Protein AF-A0A3D0KP14-F1 (afdb_monomer_lite)

Radius of gyration: 15.96 Å; chains: 1; bounding box: 43×19×49 Å

Secondary structure (DSSP, 8-state):
--HHHHHHHHHHHHHTTHHHHHHHHHGGGHHHHHHHHHHHHHHHHHHHHHHH-SSHHHHHHHHHHHHHHHHHHHHHHHHHHHHHT---HHHHHHHHHHHHHHHHHHHHHHHHHHHHHHHHHHT-

pLDDT: mean 93.15, std 7.11, range [49.28, 98.38]

Foldseek 3Di:
DDPVLVVLLVVLLVVLLVLLVCLVVPLVVPDVPNLVVLLVSLLVSLVSLLVSDPDLVSLVVSLVSNLVSLLNSLVSSLVVCCVPPNVDPVSVVSSVVSSVVSNVSSVVSSVVSSVVRVVVVVVD

Sequence (124 aa):
MSQKEWIKFIAMNMANYLLVLFAVLLYRLGGMLYIPVVLIAQSILTVANYSVAKKTSHLIILSVNLLISTIIANVTDIYLYMQNISADSETLLIGKYMVVIGAIFVVVISVIAICVKSNAGKSK

Structure (mmCIF, N/CA/C/O backbone):
data_AF-A0A3D0KP14-F1
#
_entry.id   AF-A0A3D0KP14-F1
#
loop_
_atom_site.group_PDB
_atom_site.id
_atom_site.type_symbol
_atom_site.label_atom_id
_atom_site.label_alt_id
_atom_site.label_comp_id
_atom_site.label_asym_id
_atom_site.label_entity_id
_atom_site.label_seq_id
_atom_site.pdbx_PDB_ins_code
_atom_site.Cartn_x
_atom_site.Cartn_y
_atom_site.Cartn_z
_atom_site.occupancy
_atom_site.B_iso_or_equiv
_atom_site.auth_seq_id
_atom_site.auth_comp_id
_atom_site.auth_asym_id
_atom_site.auth_atom_id
_atom_site.pdbx_PDB_model_num
ATOM 1 N N . MET A 1 1 ? -6.011 3.154 24.688 1.00 77.31 1 MET A N 1
ATOM 2 C CA . MET A 1 1 ? -5.474 2.105 23.797 1.00 77.31 1 MET A CA 1
ATOM 3 C C . MET A 1 1 ? -4.431 1.357 24.602 1.00 77.31 1 MET A C 1
ATOM 5 O O . MET A 1 1 ? -3.556 2.003 25.162 1.00 77.31 1 MET A O 1
ATOM 9 N N . SER A 1 2 ? -4.600 0.050 24.776 1.00 89.69 2 SER A N 1
ATOM 10 C CA . SER A 1 2 ? -3.702 -0.801 25.568 1.00 89.69 2 SER A CA 1
ATOM 11 C C . SER A 1 2 ? -2.339 -0.974 24.884 1.00 89.69 2 SER A C 1
ATOM 13 O O . SER A 1 2 ? -2.217 -0.775 23.675 1.00 89.69 2 SER A O 1
ATOM 15 N N . GLN A 1 3 ? -1.313 -1.396 25.632 1.00 91.12 3 GLN A N 1
ATOM 16 C CA . GLN A 1 3 ? 0.030 -1.656 25.089 1.00 91.12 3 GLN A CA 1
ATOM 17 C C . GLN A 1 3 ? 0.001 -2.639 23.905 1.00 91.12 3 GLN A C 1
ATOM 19 O O . GLN A 1 3 ? 0.630 -2.397 22.878 1.00 91.12 3 GLN A O 1
ATOM 24 N N . LYS A 1 4 ? -0.797 -3.712 24.001 1.00 91.56 4 LYS A N 1
ATOM 25 C CA . LYS A 1 4 ? -0.965 -4.693 22.914 1.00 91.56 4 LYS A CA 1
ATOM 26 C C . LYS A 1 4 ? -1.559 -4.067 21.648 1.00 91.56 4 LYS A C 1
ATOM 28 O O . LYS A 1 4 ? -1.195 -4.453 20.542 1.00 91.56 4 LYS A O 1
ATOM 33 N N . GLU A 1 5 ? -2.474 -3.112 21.792 1.00 89.31 5 GLU A N 1
ATOM 34 C CA . GLU A 1 5 ? -3.078 -2.410 20.654 1.00 89.31 5 GLU A CA 1
ATOM 35 C C . GLU A 1 5 ? -2.097 -1.432 20.000 1.00 89.31 5 GLU A C 1
ATOM 37 O O . GLU A 1 5 ? -2.057 -1.351 18.775 1.00 89.31 5 GLU A O 1
ATOM 42 N N . TRP A 1 6 ? -1.267 -0.751 20.794 1.00 91.69 6 TRP A N 1
ATOM 43 C CA . TRP A 1 6 ? -0.189 0.093 20.275 1.00 91.69 6 TRP A CA 1
ATOM 44 C C . TRP A 1 6 ? 0.834 -0.704 19.469 1.00 91.69 6 TRP A C 1
ATOM 46 O O . TRP A 1 6 ? 1.188 -0.294 18.366 1.00 91.69 6 TRP A O 1
ATOM 56 N N . ILE A 1 7 ? 1.244 -1.872 19.970 1.00 94.25 7 ILE A N 1
ATOM 57 C CA . ILE A 1 7 ? 2.162 -2.767 19.253 1.00 94.25 7 ILE A CA 1
ATOM 58 C C . ILE A 1 7 ? 1.566 -3.172 17.901 1.00 94.25 7 ILE A C 1
ATOM 60 O O . ILE A 1 7 ? 2.240 -3.059 16.881 1.00 94.25 7 ILE A O 1
ATOM 64 N N . LYS A 1 8 ? 0.288 -3.575 17.865 1.00 93.88 8 LYS A N 1
ATOM 65 C CA . LYS A 1 8 ? -0.398 -3.921 16.608 1.00 93.88 8 LYS A CA 1
ATOM 66 C C . LYS A 1 8 ? -0.454 -2.744 15.637 1.00 93.88 8 LYS A C 1
ATOM 68 O O . LYS A 1 8 ? -0.231 -2.931 14.448 1.00 93.88 8 LYS A O 1
ATOM 73 N N . PHE A 1 9 ? -0.738 -1.542 16.134 1.00 94.06 9 PHE A N 1
ATOM 74 C CA . PHE A 1 9 ? -0.787 -0.340 15.307 1.00 94.06 9 PHE A CA 1
ATOM 75 C C . PHE A 1 9 ? 0.5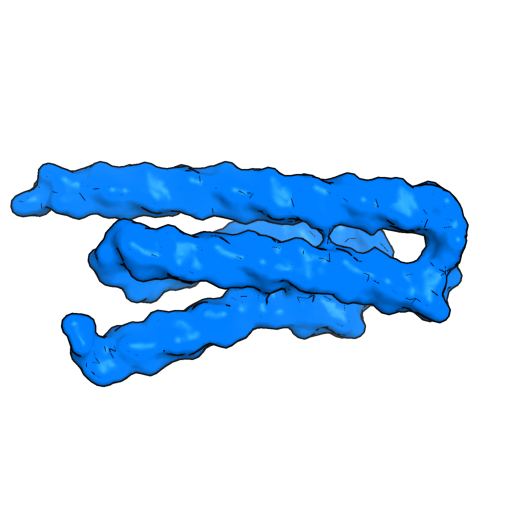78 -0.014 14.688 1.00 94.06 9 PHE A C 1
ATOM 77 O O . PHE A 1 9 ? 0.664 0.229 13.487 1.00 94.06 9 PHE A O 1
ATOM 84 N N . ILE A 1 10 ? 1.651 -0.055 15.479 1.00 94.81 10 ILE A N 1
ATOM 85 C CA . ILE A 1 10 ? 3.016 0.198 14.997 1.00 94.81 10 ILE A CA 1
ATOM 86 C C . ILE A 1 10 ? 3.437 -0.876 13.988 1.00 94.81 10 ILE A C 1
ATOM 88 O O . ILE A 1 10 ? 3.891 -0.540 12.896 1.00 94.81 10 ILE A O 1
ATOM 92 N N . ALA A 1 11 ? 3.214 -2.154 14.308 1.00 96.06 11 ALA A N 1
ATOM 93 C CA . ALA A 1 11 ? 3.514 -3.261 13.405 1.00 96.06 11 ALA A CA 1
ATOM 94 C C . ALA A 1 11 ? 2.760 -3.133 12.073 1.00 96.06 11 ALA A C 1
ATOM 96 O O . ALA A 1 11 ? 3.330 -3.389 11.018 1.00 96.06 11 ALA A O 1
ATOM 97 N N . MET A 1 12 ? 1.506 -2.673 12.099 1.00 97.25 12 MET A N 1
ATOM 98 C CA . MET A 1 12 ? 0.726 -2.463 10.881 1.00 97.25 12 MET A CA 1
ATOM 99 C C . MET A 1 12 ? 1.264 -1.305 10.027 1.00 97.25 12 MET A C 1
ATOM 101 O O . MET A 1 12 ? 1.303 -1.415 8.805 1.00 97.25 12 MET A O 1
ATOM 105 N N . ASN A 1 13 ? 1.745 -0.220 10.647 1.00 94.88 13 ASN A N 1
ATOM 106 C CA . ASN A 1 13 ? 2.418 0.850 9.901 1.00 94.88 13 ASN A CA 1
ATOM 107 C C . ASN A 1 13 ? 3.655 0.320 9.165 1.00 94.88 13 ASN A C 1
ATOM 109 O O . ASN A 1 13 ? 3.849 0.657 8.001 1.00 94.88 13 ASN A O 1
ATOM 113 N N . MET A 1 14 ? 4.443 -0.550 9.806 1.00 96.25 14 MET A N 1
ATOM 114 C CA . MET A 1 14 ? 5.579 -1.216 9.157 1.00 96.25 14 MET A CA 1
ATOM 115 C C . MET A 1 14 ? 5.118 -2.179 8.054 1.00 96.25 14 MET A C 1
ATOM 117 O O . MET A 1 14 ? 5.697 -2.195 6.973 1.00 96.25 14 MET A O 1
ATOM 121 N N . ALA A 1 15 ? 4.046 -2.939 8.286 1.00 96.69 15 ALA A N 1
ATOM 122 C CA . ALA A 1 15 ? 3.524 -3.902 7.320 1.00 96.69 15 ALA A CA 1
ATOM 123 C C . ALA A 1 15 ? 3.027 -3.253 6.016 1.00 96.69 15 ALA A C 1
ATOM 125 O O . ALA A 1 15 ? 3.116 -3.879 4.964 1.00 96.69 15 ALA A O 1
ATOM 126 N N . ASN A 1 16 ? 2.575 -1.993 6.034 1.00 97.31 16 ASN A N 1
ATOM 127 C CA . ASN A 1 16 ? 2.242 -1.272 4.796 1.00 97.31 16 ASN A CA 1
ATOM 128 C C . ASN A 1 16 ? 3.445 -1.172 3.831 1.00 97.31 16 ASN A C 1
ATOM 130 O O . ASN A 1 16 ? 3.266 -1.189 2.616 1.00 97.31 16 ASN A O 1
ATOM 134 N N . TYR A 1 17 ? 4.678 -1.164 4.350 1.00 96.88 17 TYR A N 1
ATOM 135 C CA . TYR A 1 17 ? 5.901 -1.141 3.540 1.00 96.88 17 TYR A CA 1
ATOM 136 C C . TYR A 1 17 ? 6.280 -2.504 2.942 1.00 96.88 17 TYR A C 1
ATOM 138 O O . TYR A 1 17 ? 7.241 -2.577 2.176 1.00 96.88 17 TYR A O 1
ATOM 146 N N . LEU A 1 18 ? 5.503 -3.570 3.184 1.00 96.12 18 LEU A N 1
ATOM 147 C CA . LEU A 1 18 ? 5.644 -4.825 2.434 1.00 96.12 18 LEU A CA 1
ATOM 148 C C . LEU A 1 18 ? 5.470 -4.614 0.922 1.00 96.12 18 LEU A C 1
ATOM 150 O O . LEU A 1 18 ? 6.073 -5.342 0.142 1.00 96.12 18 LEU A O 1
ATOM 154 N N . LEU A 1 19 ? 4.728 -3.581 0.500 1.00 96.38 19 LEU A N 1
ATOM 155 C CA . LEU A 1 19 ? 4.645 -3.190 -0.911 1.00 96.38 19 LEU A CA 1
ATOM 156 C C . LEU A 1 19 ? 6.018 -2.843 -1.501 1.00 96.38 19 LEU A C 1
ATOM 158 O O . LEU A 1 19 ? 6.315 -3.222 -2.629 1.00 96.38 19 LEU A O 1
ATOM 162 N N . VAL A 1 20 ? 6.875 -2.167 -0.731 1.00 96.75 20 VAL A N 1
ATOM 163 C CA . VAL A 1 20 ? 8.232 -1.814 -1.175 1.00 96.75 20 VAL A CA 1
ATOM 164 C C . VAL A 1 20 ? 9.093 -3.068 -1.297 1.00 96.75 20 VAL A C 1
ATOM 166 O O . VAL A 1 20 ? 9.852 -3.208 -2.251 1.00 96.75 20 VAL A O 1
ATOM 169 N N . LEU A 1 21 ? 8.936 -4.023 -0.376 1.00 95.62 21 LEU A N 1
ATOM 170 C CA . LEU A 1 21 ? 9.603 -5.319 -0.484 1.00 95.62 21 LEU A CA 1
ATOM 171 C C . LEU A 1 21 ? 9.153 -6.074 -1.745 1.00 95.62 21 LEU A C 1
ATOM 173 O O . LEU A 1 21 ? 9.989 -6.633 -2.449 1.00 95.62 21 LEU A O 1
ATOM 177 N N . PHE A 1 22 ? 7.856 -6.058 -2.064 1.00 94.12 22 PHE A N 1
ATOM 178 C CA . PHE A 1 22 ? 7.343 -6.665 -3.293 1.00 94.12 22 PHE A CA 1
ATOM 179 C C . PHE A 1 22 ? 7.910 -6.003 -4.547 1.00 94.12 22 PHE A C 1
ATOM 181 O O . PHE A 1 22 ? 8.300 -6.730 -5.452 1.00 94.12 22 PHE A O 1
ATOM 188 N N . ALA A 1 23 ? 8.054 -4.676 -4.582 1.00 94.75 23 ALA A N 1
ATOM 189 C CA . ALA A 1 23 ? 8.739 -3.984 -5.679 1.00 94.75 23 ALA A CA 1
ATOM 190 C C . ALA A 1 23 ? 10.161 -4.525 -5.898 1.00 94.75 23 ALA A C 1
ATOM 192 O O . ALA A 1 23 ? 10.527 -4.917 -7.001 1.00 94.75 23 ALA A O 1
ATOM 193 N N . VAL A 1 24 ? 10.952 -4.642 -4.829 1.00 95.06 24 VAL A N 1
ATOM 194 C CA . VAL A 1 24 ? 12.338 -5.134 -4.922 1.00 95.06 24 VAL A CA 1
ATOM 195 C C . VAL A 1 24 ? 12.411 -6.595 -5.377 1.00 95.06 24 VAL A C 1
ATOM 197 O O . VAL A 1 24 ? 13.306 -6.958 -6.138 1.00 95.06 24 VAL A O 1
ATOM 200 N N . LEU A 1 25 ? 11.492 -7.446 -4.919 1.00 94.94 25 LEU A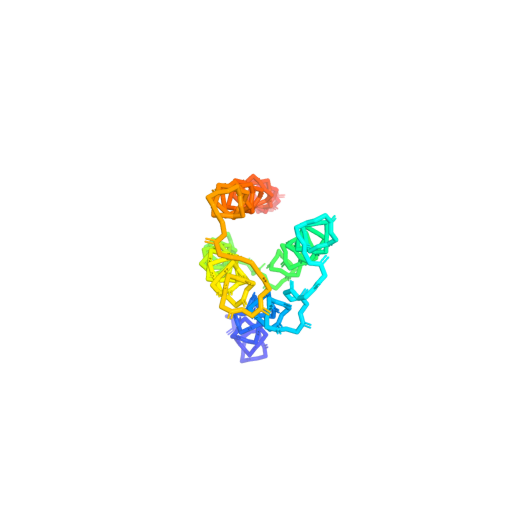 N 1
ATOM 201 C CA . LEU A 1 25 ? 11.515 -8.878 -5.231 1.00 94.94 25 LEU A CA 1
ATOM 202 C C . LEU A 1 25 ? 10.893 -9.213 -6.592 1.00 94.94 25 LEU A C 1
ATOM 204 O O . LEU A 1 25 ? 11.275 -10.209 -7.204 1.00 94.94 25 LEU A O 1
ATOM 208 N N . LEU A 1 26 ? 9.928 -8.412 -7.053 1.00 94.56 26 LEU A N 1
ATOM 209 C CA . LEU A 1 26 ? 9.062 -8.747 -8.184 1.00 94.56 26 LEU A CA 1
ATOM 210 C C . LEU A 1 26 ? 9.234 -7.833 -9.400 1.00 94.56 26 LEU A C 1
ATOM 212 O O . LEU A 1 26 ? 8.578 -8.103 -10.404 1.00 94.56 26 LEU A O 1
ATOM 216 N N . TYR A 1 27 ? 10.122 -6.827 -9.374 1.00 92.81 27 TYR A N 1
ATOM 217 C CA . TYR A 1 27 ? 10.280 -5.902 -10.511 1.00 92.81 27 TYR A CA 1
ATOM 218 C C . TYR A 1 27 ? 10.516 -6.621 -11.840 1.00 92.81 27 TYR A C 1
ATOM 220 O O . TYR A 1 27 ? 10.007 -6.218 -12.879 1.00 92.81 27 TYR A O 1
ATOM 228 N N . ARG A 1 28 ? 11.215 -7.762 -11.825 1.00 91.88 28 ARG A N 1
ATOM 229 C CA . ARG A 1 28 ? 11.489 -8.536 -13.045 1.00 91.88 28 ARG A CA 1
ATOM 230 C C . ARG A 1 28 ? 10.257 -9.127 -13.724 1.00 91.88 28 ARG A C 1
ATOM 232 O O . ARG A 1 28 ? 10.360 -9.534 -14.875 1.00 91.88 28 ARG A O 1
ATOM 239 N N . LEU A 1 29 ? 9.115 -9.188 -13.040 1.00 87.50 29 LEU A N 1
ATOM 240 C CA . LEU A 1 29 ? 7.866 -9.679 -13.620 1.00 87.50 29 LEU A CA 1
ATOM 241 C C . LEU A 1 29 ? 7.250 -8.692 -14.626 1.00 87.50 29 LEU A C 1
ATOM 243 O O . LEU A 1 29 ? 6.381 -9.086 -15.404 1.00 87.50 29 LEU A O 1
ATOM 247 N N . GLY A 1 30 ? 7.687 -7.429 -14.608 1.00 82.81 30 GLY A N 1
ATOM 248 C CA . GLY A 1 30 ? 7.143 -6.362 -15.442 1.00 82.81 30 GLY A CA 1
ATOM 249 C C . GLY A 1 30 ? 5.719 -5.948 -15.062 1.00 82.81 30 GLY A C 1
ATOM 250 O O . GLY A 1 30 ? 5.036 -6.585 -14.254 1.00 82.81 30 GLY A O 1
ATOM 251 N N . GLY A 1 31 ? 5.248 -4.857 -15.675 1.00 77.25 31 GLY A N 1
ATOM 252 C CA . GLY A 1 31 ? 3.980 -4.216 -15.306 1.00 77.25 31 GLY A CA 1
ATOM 253 C C . GLY A 1 31 ? 2.754 -5.131 -15.412 1.00 77.25 31 GLY A C 1
ATOM 254 O O . GLY A 1 31 ? 1.868 -5.063 -14.564 1.00 77.25 31 GLY A O 1
ATOM 255 N N . MET A 1 32 ? 2.715 -6.041 -16.393 1.00 83.94 32 MET A N 1
ATOM 256 C CA . MET A 1 32 ? 1.563 -6.928 -16.619 1.00 83.94 32 MET A CA 1
ATOM 257 C C . MET A 1 32 ? 1.239 -7.815 -15.407 1.00 83.94 32 MET A C 1
ATOM 259 O O . MET A 1 32 ? 0.068 -8.035 -15.104 1.00 83.94 32 MET A O 1
ATOM 263 N N . LEU A 1 33 ? 2.263 -8.309 -14.708 1.00 88.00 33 LEU A N 1
ATOM 264 C CA . LEU A 1 33 ? 2.098 -9.171 -13.537 1.00 88.00 33 LEU A CA 1
ATOM 265 C C . LEU A 1 33 ? 2.223 -8.395 -12.225 1.00 88.00 33 LEU A C 1
ATOM 267 O O . LEU A 1 33 ? 1.511 -8.691 -11.267 1.00 88.00 33 LEU A O 1
ATOM 271 N N . TYR A 1 34 ? 3.089 -7.384 -12.174 1.00 90.00 34 TYR A N 1
ATOM 272 C CA . TYR A 1 34 ? 3.307 -6.610 -10.958 1.00 90.00 34 TYR A CA 1
ATOM 273 C C . TYR A 1 34 ? 2.071 -5.788 -10.553 1.00 90.00 34 TYR A C 1
ATOM 275 O O . TYR A 1 34 ? 1.689 -5.800 -9.382 1.00 90.00 34 TYR A O 1
ATOM 283 N N . ILE A 1 35 ? 1.384 -5.145 -11.508 1.00 90.62 35 ILE A N 1
ATOM 284 C CA . ILE A 1 35 ? 0.184 -4.331 -11.236 1.00 90.62 35 ILE A CA 1
ATOM 285 C C . ILE A 1 35 ? -0.897 -5.127 -10.479 1.00 90.62 35 ILE A C 1
ATOM 287 O O . ILE A 1 35 ? -1.285 -4.696 -9.390 1.00 90.62 35 ILE A O 1
ATOM 291 N N . PRO A 1 36 ? -1.398 -6.276 -10.981 1.00 93.12 36 PRO A N 1
ATOM 292 C CA . PRO A 1 36 ? -2.438 -7.021 -10.275 1.00 93.12 36 PRO A CA 1
ATOM 293 C C . PRO A 1 36 ? -1.987 -7.509 -8.891 1.00 93.12 36 PRO A C 1
ATOM 295 O O . PRO A 1 36 ? -2.783 -7.471 -7.953 1.00 93.12 36 PRO A O 1
ATOM 298 N N . VAL A 1 37 ? -0.716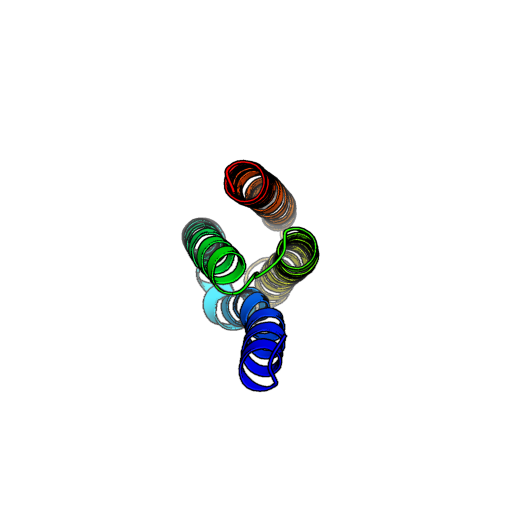 -7.894 -8.723 1.00 93.50 37 VAL A N 1
ATOM 299 C CA . VAL A 1 37 ? -0.171 -8.295 -7.413 1.00 93.50 37 VAL A CA 1
ATOM 300 C C . VAL A 1 37 ? -0.227 -7.138 -6.414 1.00 93.50 37 VAL A C 1
ATOM 302 O O . VAL A 1 37 ? -0.694 -7.320 -5.287 1.00 93.50 37 VAL A O 1
ATOM 305 N N . VAL A 1 38 ? 0.187 -5.937 -6.824 1.00 93.62 38 VAL A N 1
ATOM 306 C CA . VAL A 1 38 ? 0.148 -4.744 -5.967 1.00 93.62 38 VAL A CA 1
ATOM 307 C C . VAL A 1 38 ? -1.284 -4.359 -5.604 1.00 93.62 38 VAL A C 1
ATOM 309 O O . VAL A 1 38 ? -1.545 -4.078 -4.436 1.00 93.62 38 VAL A O 1
ATOM 312 N N . LEU A 1 39 ? -2.229 -4.407 -6.547 1.00 95.25 39 LEU A N 1
ATOM 313 C CA . LEU A 1 39 ? -3.642 -4.095 -6.281 1.00 95.25 39 LEU A CA 1
ATOM 314 C C . LEU A 1 39 ? -4.270 -5.062 -5.262 1.00 95.25 39 LEU A C 1
ATOM 316 O O . LEU A 1 39 ? -4.998 -4.648 -4.351 1.00 95.25 39 LEU A O 1
ATOM 320 N N . ILE A 1 40 ? -3.957 -6.357 -5.370 1.00 96.69 40 ILE A N 1
ATOM 321 C CA . ILE A 1 40 ? -4.393 -7.368 -4.397 1.00 96.69 40 ILE A CA 1
ATOM 322 C C . ILE A 1 40 ? -3.765 -7.08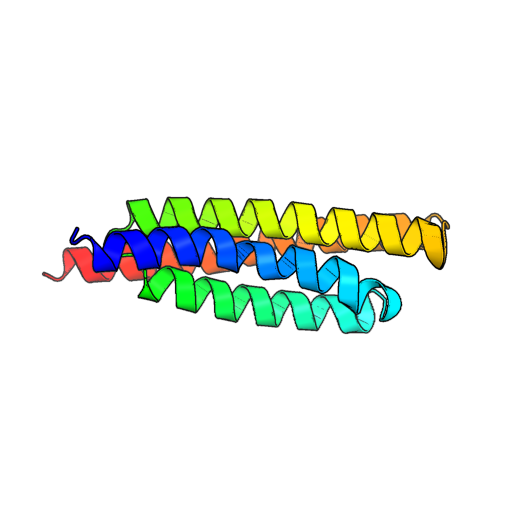2 -3.028 1.00 96.69 40 ILE A C 1
ATOM 324 O O . ILE A 1 40 ? -4.476 -7.032 -2.021 1.00 96.69 40 ILE A O 1
ATOM 328 N N . ALA A 1 41 ? -2.456 -6.826 -2.981 1.00 96.31 41 ALA A N 1
ATOM 329 C CA . ALA A 1 41 ? -1.753 -6.513 -1.740 1.00 96.31 41 ALA A CA 1
ATOM 330 C C . ALA A 1 41 ? -2.314 -5.250 -1.057 1.00 96.31 41 ALA A C 1
ATOM 332 O O . ALA A 1 41 ? -2.562 -5.261 0.147 1.00 96.31 41 ALA A O 1
ATOM 333 N N . GLN A 1 42 ? -2.600 -4.188 -1.815 1.00 97.31 42 GLN A N 1
ATOM 334 C CA . GLN A 1 42 ? -3.227 -2.957 -1.317 1.00 97.31 42 GLN A CA 1
ATOM 335 C C . GLN A 1 42 ? -4.624 -3.198 -0.738 1.00 97.31 42 GLN A C 1
ATOM 337 O O . GLN A 1 42 ? -4.979 -2.612 0.290 1.00 97.31 42 GLN A O 1
ATOM 342 N N . SER A 1 43 ? -5.405 -4.085 -1.357 1.00 97.81 43 SER A N 1
ATOM 343 C CA . SER A 1 43 ? -6.730 -4.470 -0.860 1.00 97.81 43 SER A CA 1
ATOM 344 C C . SER A 1 43 ? -6.619 -5.189 0.487 1.00 97.81 43 SER A C 1
ATOM 346 O O . SER A 1 43 ? -7.290 -4.819 1.453 1.00 97.81 43 SER A O 1
ATOM 348 N N . ILE A 1 44 ? -5.707 -6.163 0.588 1.00 98.06 44 ILE A N 1
ATOM 349 C CA . ILE A 1 44 ? -5.441 -6.910 1.826 1.00 98.06 44 ILE A CA 1
ATOM 350 C C . ILE A 1 44 ? -4.955 -5.967 2.935 1.00 98.06 44 ILE A C 1
ATOM 352 O O . ILE A 1 44 ? -5.477 -6.002 4.051 1.00 98.06 44 ILE A O 1
ATOM 356 N N . LEU A 1 45 ? -3.998 -5.086 2.630 1.00 98.00 45 LEU A N 1
ATOM 357 C CA . LEU A 1 45 ? -3.453 -4.123 3.589 1.00 98.00 45 LEU A CA 1
ATOM 358 C C . LEU A 1 45 ? -4.509 -3.117 4.056 1.00 98.00 45 LEU A C 1
ATOM 360 O O . LEU A 1 45 ? -4.549 -2.783 5.237 1.00 98.00 45 LEU A O 1
ATOM 364 N N . THR A 1 46 ? -5.421 -2.687 3.182 1.00 97.88 46 THR A N 1
ATOM 365 C CA . THR A 1 46 ? -6.550 -1.824 3.568 1.00 97.88 46 THR A CA 1
ATOM 366 C C . THR A 1 46 ? -7.482 -2.516 4.561 1.00 97.88 46 THR A C 1
ATOM 368 O O . THR A 1 46 ? -7.846 -1.928 5.583 1.00 97.88 46 THR A O 1
ATOM 371 N N . VAL A 1 47 ? -7.830 -3.782 4.318 1.00 97.56 47 VAL A N 1
ATOM 372 C CA . VAL A 1 47 ? -8.662 -4.574 5.242 1.00 97.56 47 VAL A CA 1
ATOM 373 C C . VAL A 1 47 ? -7.947 -4.788 6.582 1.00 97.56 47 VAL A C 1
ATOM 375 O O . VAL A 1 47 ? -8.559 -4.651 7.650 1.00 97.56 47 VAL A O 1
ATOM 378 N N . ALA A 1 48 ? -6.641 -5.061 6.555 1.00 97.06 48 ALA A N 1
ATOM 379 C CA . ALA A 1 48 ? -5.825 -5.179 7.759 1.00 97.06 48 ALA A CA 1
ATOM 380 C C . ALA A 1 48 ? -5.779 -3.851 8.543 1.00 97.06 48 ALA A C 1
ATOM 382 O O . ALA A 1 48 ? -6.041 -3.834 9.750 1.00 97.06 48 ALA A O 1
ATOM 383 N N . ASN A 1 49 ? -5.565 -2.726 7.852 1.00 97.62 49 ASN A N 1
ATOM 384 C CA . ASN A 1 49 ? -5.588 -1.382 8.430 1.00 97.62 49 ASN A CA 1
ATOM 385 C C . ASN A 1 49 ? -6.935 -1.078 9.102 1.00 97.62 49 ASN A C 1
ATOM 387 O O . ASN A 1 49 ? -6.966 -0.610 10.242 1.00 97.62 49 ASN A O 1
ATOM 391 N N . TYR A 1 50 ? -8.052 -1.405 8.446 1.00 96.44 50 TYR A N 1
ATOM 392 C CA . TYR A 1 50 ? -9.400 -1.241 9.001 1.00 96.44 50 TYR A CA 1
ATOM 393 C C . TYR A 1 50 ? -9.617 -2.051 10.291 1.00 96.44 50 TYR A C 1
ATOM 395 O O . TYR A 1 50 ? -10.236 -1.563 11.248 1.00 96.44 50 TYR A O 1
ATOM 403 N N . SER A 1 51 ? -9.092 -3.278 10.317 1.00 94.38 51 SER A N 1
ATOM 404 C CA . SER A 1 51 ? -9.224 -4.220 11.434 1.00 94.38 51 SER A CA 1
ATOM 405 C C . SER A 1 51 ? -8.402 -3.796 12.654 1.00 94.38 51 SER A C 1
ATOM 407 O O . SER A 1 51 ? -8.853 -3.928 13.793 1.00 94.38 51 SER A O 1
ATOM 409 N N . VAL A 1 52 ? -7.207 -3.242 12.429 1.00 94.81 52 VAL A N 1
ATOM 410 C CA . VAL A 1 52 ? -6.322 -2.732 13.491 1.00 94.81 52 VAL A CA 1
ATOM 411 C C . VAL A 1 52 ? -6.783 -1.362 14.002 1.00 94.81 52 VAL A C 1
ATOM 413 O O . VAL A 1 52 ? -6.657 -1.064 15.194 1.00 94.81 52 VAL A O 1
ATOM 416 N N . ALA A 1 53 ? -7.354 -0.522 13.137 1.00 93.88 53 ALA A N 1
ATOM 417 C CA . ALA A 1 53 ? -7.793 0.816 13.507 1.00 93.88 53 ALA A CA 1
ATOM 418 C C . ALA A 1 53 ? -8.957 0.792 14.512 1.00 93.88 53 ALA A C 1
ATOM 420 O O . ALA A 1 53 ? -10.063 0.327 14.233 1.00 93.88 53 ALA A O 1
ATOM 421 N N . LYS A 1 54 ? -8.735 1.372 15.695 1.00 90.44 54 LYS A N 1
ATOM 422 C CA . LYS A 1 54 ? -9.775 1.540 16.729 1.00 90.44 54 LYS A CA 1
ATOM 423 C C . LYS A 1 54 ? -10.633 2.784 16.522 1.00 90.44 54 LYS A C 1
ATOM 425 O O . LYS A 1 54 ? -11.806 2.780 16.871 1.00 90.44 54 LYS A O 1
ATOM 430 N N . LYS A 1 55 ? -10.042 3.836 15.957 1.00 90.81 55 LYS A N 1
ATOM 431 C CA . LYS A 1 55 ? -10.682 5.124 15.676 1.00 90.81 55 LYS A CA 1
ATOM 432 C C . LYS A 1 55 ? -10.494 5.473 14.207 1.00 90.81 55 LYS A C 1
ATOM 434 O O . LYS A 1 55 ? -9.505 5.056 13.603 1.00 90.81 55 LYS A O 1
ATOM 439 N N . THR A 1 56 ? -11.385 6.297 13.666 1.00 93.12 56 THR A N 1
ATOM 440 C CA . THR A 1 56 ? -11.272 6.820 12.297 1.00 93.12 56 THR A CA 1
ATOM 441 C C . THR A 1 56 ? -9.944 7.550 12.081 1.00 93.12 56 THR A C 1
ATOM 443 O O . THR A 1 56 ? -9.302 7.346 11.059 1.00 93.12 56 THR A O 1
ATOM 446 N N . SER A 1 57 ? -9.458 8.298 13.078 1.00 92.62 57 SER A N 1
ATOM 447 C CA . SER A 1 57 ? -8.148 8.963 13.015 1.00 92.62 57 SER A CA 1
ATOM 448 C C . SER A 1 57 ? -6.979 7.990 12.825 1.00 92.62 57 SER A C 1
ATOM 450 O O . SER A 1 57 ? -6.068 8.272 12.054 1.00 92.62 57 SER A O 1
ATOM 452 N N . HIS A 1 58 ? -7.009 6.817 13.467 1.00 94.50 58 HIS A N 1
ATOM 453 C CA . HIS A 1 58 ? -5.968 5.799 13.286 1.00 94.50 58 HIS A CA 1
ATOM 454 C C . HIS A 1 58 ? -6.011 5.213 11.873 1.00 94.50 58 HIS A C 1
ATOM 456 O O . HIS A 1 58 ? -4.965 4.973 11.278 1.00 94.50 58 HIS A O 1
ATOM 462 N N . LEU A 1 59 ? -7.216 5.002 11.333 1.00 96.38 59 LEU A N 1
ATOM 463 C CA . LEU A 1 59 ? -7.388 4.510 9.970 1.00 96.38 59 LEU A CA 1
ATOM 464 C C . LEU A 1 59 ? -6.874 5.521 8.942 1.00 96.38 59 LEU A C 1
ATOM 466 O O . LEU A 1 59 ? -6.235 5.111 7.981 1.00 96.38 59 LEU A O 1
ATOM 470 N N . ILE A 1 60 ? -7.081 6.822 9.171 1.00 96.44 60 ILE A N 1
ATOM 471 C CA . ILE A 1 60 ? -6.518 7.887 8.327 1.00 96.44 60 ILE A CA 1
ATOM 472 C C . ILE A 1 60 ? -4.986 7.797 8.310 1.00 96.44 60 ILE A C 1
ATOM 474 O O . ILE A 1 60 ? -4.400 7.747 7.234 1.00 96.44 60 ILE A O 1
ATOM 478 N N . ILE A 1 61 ? -4.335 7.692 9.475 1.00 96.94 61 ILE A N 1
ATOM 479 C CA . ILE A 1 61 ? -2.866 7.578 9.560 1.00 96.94 61 ILE A CA 1
ATOM 480 C C . ILE A 1 61 ? -2.356 6.330 8.825 1.00 96.94 61 ILE A C 1
ATOM 482 O O . ILE A 1 61 ? -1.380 6.404 8.076 1.00 96.94 61 ILE A O 1
ATOM 486 N N . LEU A 1 62 ? -3.020 5.187 9.013 1.00 97.75 62 LEU A N 1
ATOM 487 C CA . LEU A 1 62 ? -2.660 3.943 8.329 1.00 97.75 62 LEU A CA 1
ATOM 488 C C . LEU A 1 62 ? -2.863 4.043 6.812 1.00 97.75 62 LEU A C 1
ATOM 490 O O . LEU A 1 62 ? -2.023 3.568 6.056 1.00 97.75 62 LEU A O 1
ATOM 494 N N . SER A 1 63 ? -3.932 4.706 6.368 1.00 97.81 63 SER A N 1
ATOM 495 C CA . SER A 1 63 ? -4.229 4.925 4.946 1.00 97.81 63 SER A CA 1
ATOM 496 C C . SER A 1 63 ? -3.199 5.841 4.286 1.00 97.81 63 SER A C 1
ATOM 498 O O . SER A 1 63 ? -2.744 5.565 3.181 1.00 97.81 63 SER A O 1
ATOM 500 N N . VAL A 1 64 ? -2.767 6.898 4.983 1.00 97.81 64 VAL A N 1
ATOM 501 C CA . VAL A 1 64 ? -1.679 7.772 4.518 1.00 97.81 64 VAL A CA 1
ATOM 502 C C . VAL A 1 64 ? -0.368 6.989 4.408 1.00 97.81 64 VAL A C 1
ATOM 504 O O . VAL A 1 64 ? 0.320 7.102 3.398 1.00 97.81 64 VAL A O 1
ATOM 507 N N . ASN A 1 65 ? -0.042 6.138 5.385 1.00 97.69 65 ASN A N 1
ATOM 508 C CA . ASN A 1 65 ? 1.137 5.268 5.293 1.00 97.69 65 ASN A CA 1
ATOM 509 C C . ASN A 1 65 ? 1.040 4.265 4.133 1.00 97.69 65 ASN A C 1
ATOM 511 O O . ASN A 1 65 ? 2.033 4.024 3.448 1.00 97.69 65 ASN A O 1
ATOM 515 N N . LEU A 1 66 ? -0.144 3.703 3.875 1.00 98.19 66 LEU A N 1
ATOM 516 C CA . LEU A 1 66 ? -0.369 2.823 2.728 1.00 98.19 66 LEU A CA 1
ATOM 517 C C . LEU A 1 66 ? -0.206 3.565 1.390 1.00 98.19 66 LEU A C 1
ATOM 519 O O . LEU A 1 66 ? 0.361 3.019 0.445 1.00 98.19 66 LEU A O 1
ATOM 523 N N . LEU A 1 67 ? -0.645 4.824 1.312 1.00 98.38 67 LEU A N 1
ATOM 524 C CA . LEU A 1 67 ? -0.459 5.668 0.131 1.00 98.38 67 LEU A CA 1
ATOM 525 C C . LEU A 1 67 ? 1.023 5.987 -0.105 1.00 98.38 67 LEU A C 1
ATOM 527 O O . LEU A 1 67 ? 1.519 5.815 -1.216 1.00 98.38 67 LEU A O 1
ATOM 531 N N . ILE A 1 68 ? 1.742 6.400 0.941 1.00 98.19 68 ILE A N 1
ATOM 532 C CA . ILE A 1 68 ? 3.178 6.701 0.859 1.00 98.19 68 ILE A CA 1
ATOM 533 C C . ILE A 1 68 ? 3.960 5.455 0.428 1.00 98.19 68 ILE A C 1
ATOM 535 O O . ILE A 1 68 ? 4.721 5.510 -0.535 1.00 98.19 68 ILE A O 1
ATOM 539 N N . SER A 1 69 ? 3.733 4.317 1.088 1.00 97.75 69 SER A N 1
ATOM 540 C CA . SER A 1 69 ? 4.391 3.051 0.732 1.00 97.75 69 SER A CA 1
ATOM 541 C C . SER A 1 69 ? 4.049 2.587 -0.684 1.00 97.75 69 SER A C 1
ATOM 543 O O . SER A 1 69 ? 4.925 2.075 -1.370 1.00 97.75 69 SER A O 1
ATOM 545 N N . THR A 1 70 ? 2.828 2.830 -1.165 1.00 97.81 70 THR A N 1
ATOM 546 C CA . THR A 1 70 ? 2.435 2.567 -2.557 1.00 97.81 70 THR A CA 1
ATOM 547 C C . THR A 1 70 ? 3.218 3.413 -3.554 1.00 97.81 70 THR A C 1
ATOM 549 O O . THR A 1 70 ? 3.684 2.887 -4.565 1.00 97.81 70 THR A O 1
ATOM 552 N N . ILE A 1 71 ? 3.365 4.714 -3.295 1.00 97.81 71 ILE A N 1
ATOM 553 C CA . ILE A 1 71 ? 4.126 5.606 -4.177 1.00 97.81 71 ILE A CA 1
ATOM 554 C C . ILE A 1 71 ? 5.589 5.163 -4.208 1.00 97.81 71 ILE A C 1
ATOM 556 O O . ILE A 1 71 ? 6.140 4.978 -5.291 1.00 97.81 71 ILE A O 1
ATOM 560 N N . ILE A 1 72 ? 6.187 4.925 -3.036 1.00 97.81 72 ILE A N 1
ATOM 561 C CA . ILE A 1 72 ? 7.572 4.453 -2.924 1.00 97.81 72 ILE A CA 1
ATOM 562 C C . ILE A 1 72 ? 7.742 3.130 -3.672 1.00 97.81 72 ILE A C 1
ATOM 564 O O . ILE A 1 72 ? 8.634 3.030 -4.502 1.00 97.81 72 ILE A O 1
ATOM 568 N N . ALA A 1 73 ? 6.868 2.147 -3.442 1.00 97.19 73 ALA A N 1
ATOM 569 C CA . ALA A 1 73 ? 6.950 0.838 -4.082 1.00 97.19 73 ALA A CA 1
ATOM 570 C C . ALA A 1 73 ? 6.926 0.940 -5.611 1.00 97.19 73 ALA A C 1
ATOM 572 O O . ALA A 1 73 ? 7.796 0.383 -6.268 1.00 97.19 73 ALA A O 1
ATOM 573 N N . ASN A 1 74 ? 5.980 1.688 -6.185 1.00 96.19 74 ASN A N 1
ATOM 574 C CA . ASN A 1 74 ? 5.902 1.836 -7.639 1.00 96.19 74 ASN A CA 1
ATOM 575 C C . ASN A 1 74 ? 7.097 2.617 -8.206 1.00 96.19 74 ASN A C 1
ATOM 577 O O . ASN A 1 74 ? 7.636 2.227 -9.232 1.00 96.19 74 ASN A O 1
ATOM 581 N N . VAL A 1 75 ? 7.564 3.678 -7.537 1.00 95.88 75 VAL A N 1
ATOM 582 C CA . VAL A 1 75 ? 8.772 4.404 -7.974 1.00 95.88 75 VAL A CA 1
ATOM 583 C C . VAL A 1 75 ? 10.006 3.500 -7.924 1.00 95.88 75 VAL A C 1
ATOM 585 O O . VAL A 1 75 ? 10.802 3.504 -8.860 1.00 95.88 75 VAL A O 1
ATOM 588 N N . THR A 1 76 ? 10.159 2.708 -6.860 1.00 96.31 76 THR A N 1
ATOM 589 C CA . THR A 1 76 ? 11.251 1.739 -6.715 1.00 96.31 76 THR A CA 1
ATOM 590 C C . THR A 1 76 ? 11.185 0.652 -7.783 1.00 96.31 76 THR A C 1
ATOM 592 O O . THR A 1 76 ? 12.213 0.348 -8.377 1.00 96.31 76 THR A O 1
ATOM 595 N N . ASP A 1 77 ? 10.000 0.106 -8.054 1.00 95.50 77 ASP A N 1
ATOM 596 C CA . ASP A 1 77 ? 9.777 -0.897 -9.098 1.00 95.50 77 ASP A CA 1
ATOM 597 C C . ASP A 1 77 ? 10.255 -0.392 -10.464 1.00 95.50 77 ASP A C 1
ATOM 599 O O . ASP A 1 77 ? 11.125 -1.000 -11.083 1.00 95.50 77 ASP A O 1
ATOM 603 N N . ILE A 1 78 ? 9.786 0.789 -10.874 1.00 94.69 78 ILE A N 1
ATOM 604 C CA . ILE A 1 78 ? 10.144 1.408 -12.157 1.00 94.69 78 ILE A CA 1
ATOM 605 C C . ILE A 1 78 ? 11.637 1.705 -12.218 1.00 94.69 78 ILE A C 1
ATOM 607 O O . ILE A 1 78 ? 12.278 1.428 -13.227 1.00 94.69 78 ILE A O 1
ATOM 611 N N . TYR A 1 79 ? 12.205 2.253 -11.142 1.00 95.00 79 TYR A N 1
ATOM 612 C CA . TYR A 1 79 ? 13.632 2.547 -11.073 1.00 95.00 79 TYR A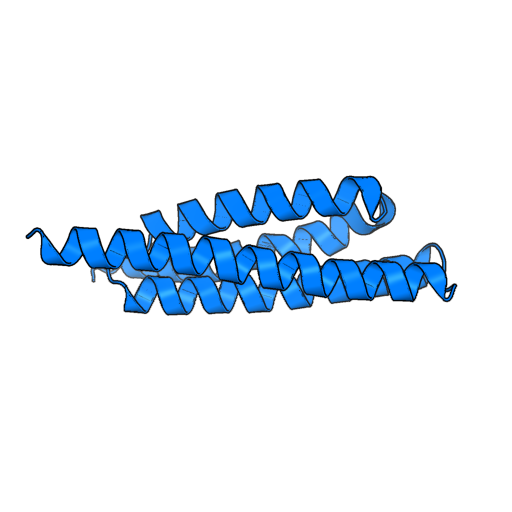 CA 1
ATOM 613 C C . TYR A 1 79 ? 14.473 1.277 -11.268 1.00 95.00 79 TYR A C 1
ATOM 615 O O . TYR A 1 79 ? 15.390 1.257 -12.090 1.00 95.00 79 TYR A O 1
ATOM 623 N N . LEU A 1 80 ? 14.132 0.196 -10.559 1.00 95.19 80 LEU A N 1
ATOM 624 C CA . LEU A 1 80 ? 14.829 -1.083 -10.670 1.00 95.19 80 LEU A CA 1
ATOM 625 C C . LEU A 1 80 ? 14.619 -1.734 -12.036 1.00 95.19 80 LEU A C 1
ATOM 627 O O . LEU A 1 80 ? 15.568 -2.288 -12.593 1.00 95.19 80 LEU A O 1
ATOM 631 N N . TYR A 1 81 ? 13.411 -1.651 -12.591 1.00 94.62 81 TYR A N 1
ATOM 632 C CA . TYR A 1 81 ? 13.109 -2.153 -13.925 1.00 94.62 81 TYR A CA 1
ATOM 633 C C . TYR A 1 81 ? 13.932 -1.419 -14.985 1.00 94.62 81 TYR A C 1
ATOM 635 O O . TYR A 1 81 ? 14.595 -2.059 -15.799 1.00 94.62 81 TYR A O 1
ATOM 643 N N . MET A 1 82 ? 13.969 -0.086 -14.930 1.00 94.06 82 MET A N 1
ATOM 644 C CA . MET A 1 82 ? 14.738 0.723 -15.873 1.00 94.06 82 MET A CA 1
ATOM 645 C C . MET A 1 82 ? 16.239 0.470 -15.781 1.00 94.06 82 MET A C 1
ATOM 647 O O . MET A 1 82 ? 16.919 0.415 -16.802 1.00 94.06 82 MET A O 1
ATOM 651 N N . GLN A 1 83 ? 16.757 0.282 -14.567 1.00 95.31 83 GLN A N 1
ATOM 652 C CA . GLN A 1 83 ? 18.178 0.033 -14.356 1.00 95.31 83 GLN A CA 1
ATOM 653 C C . GLN A 1 83 ? 18.622 -1.354 -14.846 1.00 95.31 83 GLN A C 1
ATOM 655 O O . GLN A 1 83 ? 19.770 -1.512 -15.253 1.00 95.31 83 GLN A O 1
ATOM 660 N N . ASN A 1 84 ? 17.746 -2.362 -14.782 1.00 94.62 84 ASN A N 1
ATOM 661 C CA . ASN A 1 84 ? 18.141 -3.762 -14.967 1.00 94.62 84 ASN A CA 1
ATOM 662 C C . ASN A 1 84 ? 17.519 -4.454 -16.191 1.00 94.62 84 ASN A C 1
ATOM 664 O O . ASN A 1 84 ? 17.952 -5.560 -16.514 1.00 94.62 84 ASN A O 1
ATOM 668 N N . ILE A 1 85 ? 16.490 -3.876 -16.822 1.00 92.94 85 ILE A N 1
ATOM 669 C CA . ILE A 1 85 ? 15.715 -4.528 -17.891 1.00 92.94 85 ILE A CA 1
ATOM 670 C C . ILE A 1 85 ? 15.603 -3.638 -19.129 1.00 92.94 85 ILE A C 1
ATOM 672 O O . ILE A 1 85 ? 16.227 -3.960 -20.138 1.00 92.94 85 ILE A O 1
ATOM 676 N N . SER A 1 86 ? 14.843 -2.537 -19.088 1.00 89.50 86 SER A N 1
ATOM 677 C CA . SER A 1 86 ? 14.807 -1.591 -20.214 1.00 89.50 86 SER A CA 1
ATOM 678 C C . SER A 1 86 ? 14.547 -0.148 -19.794 1.00 89.50 86 SER A C 1
ATOM 680 O O . SER A 1 86 ? 13.709 0.144 -18.946 1.00 89.50 86 SER A O 1
ATOM 682 N N . ALA A 1 87 ? 15.295 0.765 -20.412 1.00 90.56 87 ALA A N 1
ATOM 683 C CA . ALA A 1 87 ? 15.317 2.191 -20.090 1.00 90.56 87 ALA A CA 1
ATOM 684 C C . ALA A 1 87 ? 14.677 3.055 -21.193 1.00 90.56 87 ALA A C 1
ATOM 686 O O . ALA A 1 87 ? 15.037 4.217 -21.373 1.00 90.56 87 ALA A O 1
ATOM 687 N N . ASP A 1 88 ? 13.760 2.478 -21.967 1.00 92.69 88 ASP A N 1
ATOM 688 C CA . ASP A 1 88 ? 13.053 3.172 -23.038 1.00 92.69 88 ASP A CA 1
ATOM 689 C C . ASP A 1 88 ? 11.933 4.089 -22.505 1.00 92.69 88 ASP A C 1
ATOM 691 O O . ASP A 1 88 ? 11.485 4.010 -21.354 1.00 92.69 88 ASP A O 1
ATOM 695 N N . SER A 1 89 ? 11.478 5.000 -23.365 1.00 91.50 89 SER A N 1
ATOM 696 C CA . SER A 1 89 ? 10.444 5.979 -23.026 1.00 91.50 89 SER A CA 1
ATOM 697 C C . SER A 1 89 ? 9.078 5.357 -22.739 1.00 91.50 89 SER A C 1
ATOM 699 O O . SER A 1 89 ? 8.305 5.938 -21.974 1.00 91.50 89 SER A O 1
ATOM 701 N N . GLU A 1 90 ? 8.763 4.206 -23.342 1.00 91.00 90 GLU A N 1
ATOM 702 C CA . GLU A 1 90 ? 7.483 3.525 -23.129 1.00 91.00 90 GLU A CA 1
ATOM 703 C C . GLU A 1 90 ? 7.429 2.945 -21.716 1.00 91.00 90 GLU A C 1
ATOM 705 O O . GLU A 1 90 ? 6.452 3.151 -20.998 1.00 91.00 90 GLU A O 1
ATOM 710 N N . THR A 1 91 ? 8.523 2.334 -21.265 1.00 89.94 91 THR A N 1
ATOM 711 C CA . THR A 1 91 ? 8.678 1.810 -19.905 1.00 89.94 91 THR A CA 1
ATOM 712 C C . THR A 1 91 ? 8.519 2.904 -18.850 1.00 89.94 91 THR A C 1
ATOM 714 O O . THR A 1 91 ? 7.783 2.729 -17.874 1.00 89.94 91 THR A O 1
ATOM 717 N N . LEU A 1 92 ? 9.123 4.079 -19.061 1.00 92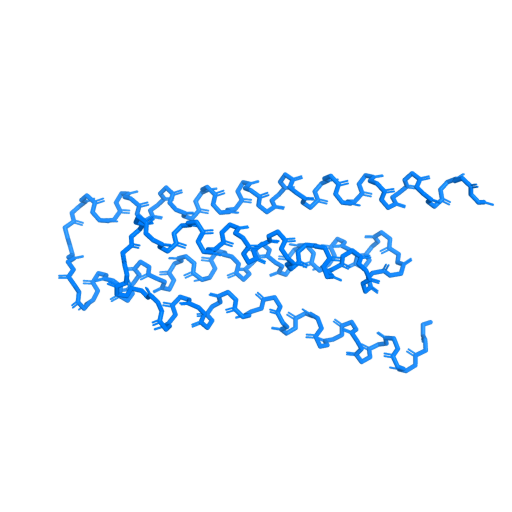.50 92 LEU A N 1
ATOM 718 C CA . LEU A 1 92 ? 8.938 5.223 -18.162 1.00 92.50 92 LEU A CA 1
ATOM 719 C C . LEU A 1 92 ? 7.476 5.700 -18.128 1.00 92.50 92 LEU A C 1
ATOM 721 O O . LEU A 1 92 ? 6.965 6.073 -17.067 1.00 92.50 92 LEU A O 1
ATOM 725 N N . LEU A 1 93 ? 6.800 5.714 -19.280 1.00 92.94 93 LEU A N 1
ATOM 726 C CA . LEU A 1 93 ? 5.402 6.125 -19.381 1.00 92.94 93 LEU A CA 1
ATOM 727 C C . LEU A 1 93 ? 4.474 5.140 -18.655 1.00 92.94 93 LEU A C 1
ATOM 729 O O . LEU A 1 93 ? 3.644 5.570 -17.852 1.00 92.94 93 LEU A O 1
ATOM 733 N N . ILE A 1 94 ? 4.654 3.835 -18.878 1.00 90.50 94 ILE A N 1
ATOM 734 C CA . ILE A 1 94 ? 3.929 2.770 -18.170 1.00 90.50 94 ILE A CA 1
ATOM 735 C C . ILE A 1 94 ? 4.144 2.913 -16.664 1.00 90.50 94 ILE A C 1
ATOM 737 O O . ILE A 1 94 ? 3.178 2.923 -15.902 1.00 90.50 94 ILE A O 1
ATOM 741 N N . GLY A 1 95 ? 5.387 3.132 -16.237 1.00 91.31 95 GLY A N 1
ATOM 742 C CA . GLY A 1 95 ? 5.709 3.361 -14.838 1.00 91.31 95 GLY A CA 1
ATOM 743 C C . GLY A 1 95 ? 4.939 4.532 -14.219 1.00 91.31 95 GLY A C 1
ATOM 744 O O . GLY A 1 95 ? 4.329 4.401 -13.156 1.00 91.31 95 GLY A O 1
ATOM 745 N N . LYS A 1 96 ? 4.884 5.682 -14.898 1.00 93.56 96 LYS A N 1
ATOM 746 C CA . LYS A 1 96 ? 4.092 6.828 -14.418 1.00 93.56 96 LYS A CA 1
ATOM 747 C C . LYS A 1 96 ? 2.618 6.461 -14.232 1.00 93.56 96 LYS A C 1
ATOM 749 O O . LYS A 1 96 ? 2.032 6.821 -13.210 1.00 93.56 96 LYS A O 1
ATOM 754 N N . TYR A 1 97 ? 2.033 5.715 -15.171 1.00 93.44 97 TYR A N 1
ATOM 755 C CA . TYR A 1 97 ? 0.660 5.231 -15.027 1.00 93.44 97 TYR A CA 1
ATOM 756 C C . TYR A 1 97 ? 0.500 4.275 -13.844 1.00 93.44 97 TYR A C 1
ATOM 758 O O . TYR A 1 97 ? -0.484 4.390 -13.120 1.00 93.44 97 TYR A O 1
ATOM 766 N N . MET A 1 98 ? 1.467 3.395 -13.583 1.00 92.12 98 MET A N 1
ATOM 767 C CA . MET A 1 98 ? 1.430 2.478 -12.439 1.00 92.12 98 MET A CA 1
ATOM 768 C C . MET A 1 98 ? 1.387 3.218 -11.099 1.00 92.12 98 MET A C 1
ATOM 770 O O . MET A 1 98 ? 0.553 2.900 -10.250 1.00 92.12 98 MET A O 1
ATOM 774 N N . VAL A 1 99 ? 2.215 4.256 -10.929 1.00 94.94 99 VAL A N 1
ATOM 775 C CA . VAL A 1 99 ? 2.198 5.103 -9.723 1.00 94.94 99 VAL A CA 1
ATOM 776 C C . VAL A 1 99 ? 0.826 5.756 -9.541 1.00 94.94 99 VAL A C 1
ATOM 778 O O . VAL A 1 99 ? 0.265 5.721 -8.445 1.00 94.94 99 VAL A O 1
ATOM 781 N N . VAL A 1 100 ? 0.270 6.329 -10.613 1.00 96.12 100 VAL A N 1
ATOM 782 C CA . VAL A 1 100 ? -1.026 7.023 -10.578 1.00 96.12 100 VAL A CA 1
ATOM 783 C C . VAL A 1 100 ? -2.167 6.054 -10.271 1.00 96.12 100 VAL A C 1
ATOM 785 O O . VAL A 1 100 ? -2.966 6.325 -9.376 1.00 96.12 100 VAL A O 1
ATOM 788 N N . ILE A 1 101 ? -2.229 4.912 -10.961 1.00 94.75 101 ILE A N 1
ATOM 789 C CA . ILE A 1 101 ? -3.254 3.880 -10.750 1.00 94.75 101 ILE A CA 1
ATOM 790 C C . ILE A 1 101 ? -3.195 3.371 -9.309 1.00 94.75 101 ILE A C 1
ATOM 792 O O . ILE A 1 101 ? -4.222 3.347 -8.632 1.00 94.75 101 ILE A O 1
ATOM 796 N N . GLY A 1 102 ? -2.003 3.026 -8.816 1.00 95.31 102 GLY A N 1
ATOM 797 C CA . GLY A 1 102 ? -1.822 2.556 -7.445 1.00 95.31 102 GLY A CA 1
ATOM 798 C C . GLY A 1 102 ? -2.257 3.596 -6.410 1.00 95.31 102 GLY A C 1
ATOM 799 O O . GLY A 1 102 ? -2.972 3.264 -5.465 1.00 95.31 102 GLY A O 1
ATOM 800 N N . ALA A 1 103 ? -1.874 4.862 -6.595 1.00 96.88 103 ALA A N 1
ATOM 801 C CA . ALA A 1 103 ? -2.252 5.943 -5.688 1.00 96.88 103 ALA A CA 1
ATOM 802 C C . ALA A 1 103 ? -3.769 6.185 -5.674 1.00 96.88 103 ALA A C 1
ATOM 804 O O . ALA A 1 103 ? -4.370 6.236 -4.599 1.00 96.88 103 ALA A O 1
ATOM 805 N N . ILE A 1 104 ? -4.401 6.285 -6.851 1.00 97.88 104 ILE A N 1
ATOM 806 C CA . ILE A 1 104 ? -5.856 6.458 -6.975 1.00 97.88 104 ILE A CA 1
ATOM 807 C C . ILE A 1 104 ? -6.582 5.286 -6.316 1.00 97.88 104 ILE A C 1
ATOM 809 O O . ILE A 1 104 ? -7.514 5.503 -5.542 1.00 97.88 104 ILE A O 1
ATOM 813 N N . PHE A 1 105 ? -6.136 4.055 -6.574 1.00 97.88 105 PHE A N 1
ATOM 814 C CA . PHE A 1 105 ? -6.746 2.865 -5.998 1.00 97.88 105 PHE A CA 1
ATOM 815 C C . PHE A 1 105 ? -6.715 2.902 -4.468 1.00 97.88 105 PHE A C 1
ATOM 817 O O . PHE A 1 105 ? -7.765 2.766 -3.839 1.00 97.88 105 PHE A O 1
ATOM 824 N N . VAL A 1 106 ? -5.551 3.182 -3.865 1.00 97.94 106 VAL A N 1
ATOM 825 C CA . VAL A 1 106 ? -5.412 3.301 -2.404 1.00 97.94 106 VAL A CA 1
ATOM 826 C C . VAL A 1 106 ? -6.295 4.407 -1.838 1.00 97.94 106 VAL A C 1
ATOM 828 O O . VAL A 1 106 ? -6.930 4.198 -0.804 1.00 97.94 106 VAL A O 1
ATOM 831 N N . VAL A 1 107 ? -6.379 5.562 -2.502 1.00 98.12 107 VAL A N 1
ATOM 832 C CA . VAL A 1 107 ? -7.264 6.655 -2.075 1.00 98.12 107 VAL A CA 1
ATOM 833 C C . VAL A 1 107 ? -8.720 6.192 -2.060 1.00 98.12 107 VAL A C 1
ATOM 835 O O . VAL A 1 107 ? -9.388 6.341 -1.038 1.00 98.12 107 VAL A O 1
ATOM 838 N N . VAL A 1 108 ? -9.202 5.579 -3.143 1.00 98.19 108 VAL A N 1
ATOM 839 C CA . VAL A 1 108 ? -10.595 5.120 -3.260 1.00 98.19 108 VAL A CA 1
ATOM 840 C C . VAL A 1 108 ? -10.935 4.095 -2.178 1.00 98.19 108 VAL A C 1
ATOM 842 O O . VAL A 1 108 ? -11.892 4.292 -1.425 1.00 98.19 108 VAL A O 1
ATOM 845 N N . ILE A 1 109 ? -10.140 3.030 -2.040 1.00 97.81 109 ILE A N 1
ATOM 846 C CA . ILE A 1 109 ? -10.422 1.973 -1.054 1.00 97.81 109 ILE A CA 1
ATOM 847 C C . ILE A 1 109 ? -10.290 2.481 0.389 1.00 97.81 109 ILE A C 1
ATOM 849 O O . ILE A 1 109 ? -11.065 2.076 1.258 1.00 97.81 109 ILE A O 1
ATOM 853 N N . SER A 1 110 ? -9.370 3.416 0.650 1.00 97.50 110 SER A N 1
ATOM 854 C CA . SER A 1 110 ? -9.201 4.022 1.975 1.00 97.50 110 SER A CA 1
ATOM 855 C C . SER A 1 110 ? -10.375 4.926 2.335 1.00 97.50 110 SER A C 1
ATOM 857 O O . SER A 1 110 ? -10.871 4.860 3.459 1.00 97.50 110 SER A O 1
ATOM 859 N N . VAL A 1 111 ? -10.865 5.737 1.389 1.00 97.50 111 VAL A N 1
ATOM 860 C CA . VAL A 1 111 ? -12.062 6.570 1.582 1.00 97.50 111 VAL A CA 1
ATOM 861 C C . VAL A 1 111 ? -13.267 5.692 1.908 1.00 97.50 111 VAL A C 1
ATOM 863 O O . VAL A 1 111 ? -13.964 5.962 2.885 1.00 97.50 111 VAL A O 1
ATOM 866 N N . ILE A 1 112 ? -13.473 4.600 1.163 1.00 96.94 112 ILE A N 1
ATOM 867 C CA . ILE A 1 112 ? -14.543 3.633 1.447 1.00 96.94 112 ILE A CA 1
ATOM 868 C C . ILE A 1 112 ? -14.400 3.083 2.874 1.00 96.94 112 ILE A C 1
ATOM 870 O O . ILE A 1 112 ? -15.350 3.146 3.657 1.00 96.94 112 ILE A O 1
ATOM 874 N N . ALA A 1 113 ? -13.210 2.611 3.256 1.00 95.88 113 ALA A N 1
ATOM 875 C CA . ALA A 1 113 ? -12.959 2.056 4.587 1.00 95.88 113 ALA A CA 1
ATOM 876 C C . ALA A 1 113 ? -13.206 3.078 5.717 1.00 95.88 113 ALA A C 1
ATOM 878 O O . ALA A 1 113 ? -13.788 2.742 6.752 1.00 95.88 113 ALA A O 1
ATOM 879 N N . ILE A 1 114 ? -12.801 4.335 5.518 1.00 96.12 114 ILE A N 1
ATOM 880 C CA . ILE A 1 114 ? -13.016 5.444 6.458 1.00 96.12 114 ILE A CA 1
ATOM 881 C C . ILE A 1 114 ? -14.509 5.747 6.613 1.00 96.12 114 ILE A C 1
ATOM 883 O O . ILE A 1 114 ? -14.990 5.853 7.745 1.00 96.12 114 ILE A O 1
ATOM 887 N N . CYS A 1 115 ? -15.250 5.845 5.506 1.00 94.88 115 CYS A N 1
ATOM 888 C CA . CYS A 1 115 ? -16.695 6.079 5.516 1.00 94.88 115 CYS A CA 1
ATOM 889 C C . CYS A 1 115 ? -17.434 4.970 6.274 1.00 94.88 115 CYS A C 1
ATOM 891 O O . CYS A 1 115 ? -18.241 5.258 7.161 1.00 94.88 115 CYS A O 1
ATOM 893 N N . VAL A 1 116 ? -17.096 3.706 5.998 1.00 94.69 116 VAL A N 1
ATOM 894 C CA . VAL A 1 116 ? -17.669 2.544 6.695 1.00 94.69 116 VAL A CA 1
ATOM 895 C C . VAL A 1 116 ? -17.381 2.610 8.199 1.00 94.69 116 VAL A C 1
ATOM 897 O O . VAL A 1 116 ? -18.297 2.459 9.010 1.00 94.69 116 VAL A O 1
ATOM 900 N N . LYS A 1 117 ? -16.135 2.908 8.599 1.00 92.19 117 LYS A N 1
ATOM 901 C CA . LYS A 1 117 ? -15.755 3.004 10.020 1.00 92.19 117 LYS A CA 1
ATOM 902 C C . LYS A 1 117 ? -16.493 4.132 10.741 1.00 92.19 117 LYS A C 1
ATOM 904 O O . LYS A 1 117 ? -16.925 3.956 11.878 1.00 92.19 117 LYS A O 1
ATOM 909 N N . SER A 1 118 ? -16.617 5.284 10.086 1.00 90.69 118 SER A N 1
ATOM 910 C CA . SER A 1 118 ? -17.271 6.474 10.632 1.00 90.69 118 SER A CA 1
ATOM 911 C C . SER A 1 118 ? -18.758 6.226 10.891 1.00 90.69 118 SER A C 1
ATOM 913 O O . SER A 1 118 ? -19.255 6.532 11.974 1.00 90.69 118 SER A O 1
ATOM 915 N N . ASN A 1 119 ? -19.453 5.588 9.945 1.00 88.44 119 ASN A N 1
ATOM 916 C CA . ASN A 1 119 ? -20.868 5.249 10.097 1.00 88.44 119 ASN A CA 1
ATOM 917 C C . ASN A 1 119 ? -21.097 4.198 11.194 1.00 88.44 119 ASN A C 1
ATOM 919 O O . ASN A 1 119 ? -22.003 4.356 12.009 1.00 88.44 119 ASN A O 1
ATOM 923 N N . ALA A 1 120 ? -20.234 3.181 11.291 1.00 81.38 120 ALA A N 1
ATOM 924 C CA . ALA A 1 120 ? -20.309 2.183 12.360 1.00 81.38 120 ALA A CA 1
ATOM 925 C C . ALA A 1 120 ? -20.103 2.782 13.767 1.00 81.38 120 ALA A C 1
ATOM 927 O O . ALA A 1 120 ? -20.625 2.254 14.747 1.00 81.38 120 ALA A O 1
ATOM 928 N N . GLY A 1 121 ? -19.347 3.880 13.876 1.00 71.56 121 GLY A N 1
ATOM 929 C CA . GLY A 1 121 ? -19.129 4.598 15.134 1.00 71.56 121 GLY A CA 1
ATOM 930 C C . GLY A 1 121 ? -20.293 5.492 15.567 1.00 71.56 121 GLY A C 1
ATOM 931 O O . GLY A 1 121 ? -20.413 5.753 16.755 1.00 71.56 121 GLY A O 1
ATOM 932 N N . LYS A 1 122 ? -21.143 5.942 14.634 1.00 66.62 122 LYS A N 1
ATOM 933 C CA . LYS A 1 122 ? -22.332 6.773 14.918 1.00 66.62 122 LYS A CA 1
ATOM 934 C C . LYS A 1 122 ? -23.564 5.963 15.335 1.00 66.62 122 LYS A C 1
ATOM 936 O O . LYS A 1 122 ? -24.517 6.535 15.843 1.00 66.62 122 LYS A O 1
ATOM 941 N N . SER A 1 123 ? -23.561 4.654 15.078 1.00 58.59 123 SER A N 1
ATOM 942 C CA . SER A 1 123 ? -24.662 3.738 15.411 1.00 58.59 123 SER A CA 1
ATOM 943 C C . SER A 1 123 ? -24.576 3.167 16.839 1.00 58.59 123 SER A C 1
ATOM 945 O O . SER A 1 123 ? -25.353 2.273 17.178 1.00 58.59 123 SER A O 1
ATOM 947 N N . LYS A 1 124 ? -23.616 3.624 17.648 1.00 49.28 124 LYS A N 1
ATOM 948 C CA . LYS A 1 124 ? -23.431 3.263 19.059 1.00 49.28 124 LYS A CA 1
ATOM 949 C C . LYS A 1 124 ? -23.573 4.502 19.922 1.00 49.28 124 LYS A C 1
ATOM 951 O O . LYS A 1 124 ? -24.055 4.334 21.059 1.00 49.28 124 LYS A O 1
#